Protein AF-A0A8S2JY71-F1 (afdb_monomer_lite)

Organism: NCBI:txid1234261

InterPro domains:
  IPR016157 Cullin, conserved site [PS01256] (18-45)
  IPR019559 Cullin, neddylation domain [PF1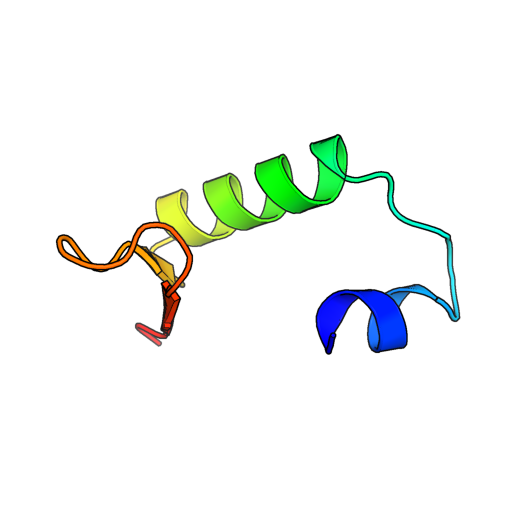0557] (1-36)
  IPR019559 Cullin, neddylation domain [SM00884] (1-39)
  IPR036388 Winged helix-like DNA-binding domain superfamily [G3DSA:1.10.10.10] (1-45)
  IPR036390 Winged helix DNA-binding domain superfamily [SSF46785] (2-45)

Structure (mmCIF, N/CA/C/O backbone):
data_AF-A0A8S2JY71-F1
#
_entry.id   AF-A0A8S2JY71-F1
#
loop_
_atom_site.group_PDB
_atom_site.id
_atom_site.type_symbol
_atom_site.label_atom_id
_atom_site.label_alt_id
_atom_site.label_comp_id
_atom_site.label_asym_id
_atom_site.label_entity_id
_atom_site.label_seq_id
_atom_site.pdbx_PDB_ins_code
_atom_site.Cartn_x
_atom_site.Cartn_y
_atom_site.Cartn_z
_atom_site.occupancy
_atom_site.B_iso_or_equiv
_atom_site.auth_seq_id
_atom_site.auth_comp_id
_atom_site.auth_asym_id
_atom_site.auth_atom_id
_atom_site.pdbx_PDB_model_num
ATOM 1 N N . ALA A 1 1 ? 8.897 -8.066 -2.368 1.00 51.91 1 ALA A N 1
ATOM 2 C CA . ALA A 1 1 ? 8.887 -8.044 -3.854 1.00 51.91 1 ALA A CA 1
ATOM 3 C C . ALA A 1 1 ? 7.696 -8.824 -4.444 1.00 51.91 1 ALA A C 1
ATOM 5 O O . ALA A 1 1 ? 7.789 -9.344 -5.550 1.00 51.91 1 ALA A O 1
ATOM 6 N N . GLU A 1 2 ? 6.556 -8.884 -3.751 1.00 66.31 2 GLU A N 1
ATOM 7 C CA . GLU A 1 2 ? 5.435 -9.767 -4.122 1.00 66.31 2 GLU A CA 1
ATOM 8 C C . GLU A 1 2 ? 4.661 -9.285 -5.354 1.00 66.31 2 GLU A C 1
ATOM 10 O O . GLU A 1 2 ? 4.520 -10.021 -6.329 1.00 66.31 2 GLU A O 1
ATOM 15 N N . VAL A 1 3 ? 4.258 -8.012 -5.366 1.00 64.00 3 VAL A N 1
ATOM 16 C CA . VAL A 1 3 ? 3.443 -7.423 -6.445 1.00 64.00 3 VAL A CA 1
ATOM 17 C C . VAL A 1 3 ? 4.192 -7.397 -7.784 1.00 64.00 3 VAL A C 1
ATOM 19 O O . VAL A 1 3 ? 3.612 -7.632 -8.842 1.00 64.00 3 VAL A O 1
ATOM 22 N N . LEU A 1 4 ? 5.508 -7.169 -7.752 1.00 61.59 4 LEU A N 1
ATOM 23 C CA . LEU A 1 4 ? 6.354 -7.195 -8.949 1.00 61.59 4 LEU A CA 1
ATOM 24 C C . LEU A 1 4 ? 6.477 -8.603 -9.535 1.00 61.59 4 LEU A C 1
ATOM 26 O O . LEU A 1 4 ? 6.443 -8.738 -10.752 1.00 61.59 4 LEU A O 1
ATOM 30 N N . SER A 1 5 ? 6.581 -9.634 -8.692 1.00 64.44 5 SER A N 1
ATOM 31 C CA . SER A 1 5 ? 6.670 -11.027 -9.143 1.00 64.44 5 SER A CA 1
ATOM 32 C C . SER A 1 5 ? 5.356 -11.503 -9.774 1.00 64.44 5 SER A C 1
ATOM 34 O O . SER A 1 5 ? 5.367 -12.125 -10.833 1.00 64.44 5 SER A O 1
ATOM 36 N N . GLN A 1 6 ? 4.209 -11.126 -9.191 1.00 66.81 6 GLN A N 1
ATOM 37 C CA . GLN A 1 6 ? 2.890 -11.427 -9.766 1.00 66.81 6 GLN A CA 1
ATOM 38 C C . GLN A 1 6 ? 2.646 -10.712 -11.102 1.00 66.81 6 GLN A C 1
ATOM 40 O O . GLN A 1 6 ? 2.100 -11.299 -12.035 1.00 66.81 6 GLN A O 1
ATOM 45 N N . LEU A 1 7 ? 3.051 -9.444 -11.216 1.00 65.31 7 LEU A N 1
ATOM 46 C CA . LEU A 1 7 ? 2.806 -8.646 -12.421 1.00 65.31 7 LEU A CA 1
ATOM 47 C C . LEU A 1 7 ? 3.831 -8.902 -13.530 1.00 65.31 7 LEU A C 1
ATOM 49 O O . LEU A 1 7 ? 3.499 -8.703 -14.699 1.00 65.31 7 LEU A O 1
ATOM 53 N N . ALA A 1 8 ? 5.031 -9.396 -13.197 1.00 62.00 8 ALA A N 1
ATOM 54 C CA . ALA A 1 8 ? 6.110 -9.664 -14.150 1.00 62.00 8 ALA A CA 1
ATOM 55 C C . ALA A 1 8 ? 5.696 -10.589 -15.305 1.00 62.00 8 ALA A C 1
ATOM 57 O O . ALA A 1 8 ? 6.246 -10.471 -16.398 1.00 62.00 8 ALA A O 1
ATOM 58 N N . SER A 1 9 ? 4.706 -11.462 -15.091 1.00 66.12 9 SER A N 1
ATOM 59 C CA . SER A 1 9 ? 4.161 -12.343 -16.131 1.00 66.12 9 SER A CA 1
ATOM 60 C C . SER A 1 9 ? 3.363 -11.599 -17.214 1.00 66.12 9 SER A C 1
ATOM 62 O O . SER A 1 9 ? 3.275 -12.088 -18.337 1.00 66.12 9 SER A O 1
ATOM 64 N N . ARG A 1 10 ? 2.801 -10.416 -16.920 1.00 68.31 10 ARG A N 1
ATOM 65 C CA . ARG A 1 10 ? 1.978 -9.652 -17.876 1.00 68.31 10 ARG A CA 1
ATOM 66 C C . ARG A 1 10 ? 2.595 -8.337 -18.333 1.00 68.31 10 ARG A C 1
ATOM 68 O O . ARG A 1 10 ? 2.396 -7.958 -19.481 1.00 68.31 10 ARG A O 1
ATOM 75 N N . PHE A 1 11 ? 3.302 -7.618 -17.466 1.00 70.44 11 PHE A N 1
ATOM 76 C CA . PHE A 1 11 ? 3.975 -6.368 -17.824 1.00 70.44 11 PHE A CA 1
ATOM 77 C C . PHE A 1 11 ? 5.001 -5.980 -16.755 1.00 70.44 11 PHE A C 1
ATOM 79 O O . PHE A 1 11 ? 4.912 -6.408 -15.611 1.00 70.44 11 PHE A O 1
ATOM 86 N N . LYS A 1 12 ? 5.975 -5.128 -17.099 1.00 67.81 12 LYS A N 1
ATOM 87 C CA . LYS A 1 12 ? 6.825 -4.460 -16.100 1.00 67.81 12 LYS A CA 1
ATOM 88 C C . LYS A 1 12 ? 6.112 -3.190 -15.618 1.00 67.81 12 LYS A C 1
ATOM 90 O O . LYS A 1 12 ? 6.166 -2.181 -16.328 1.00 67.81 12 LYS A O 1
ATOM 95 N N . PRO A 1 13 ? 5.419 -3.199 -14.464 1.00 69.81 13 PRO A N 1
ATOM 96 C CA . PRO A 1 13 ? 4.791 -1.993 -13.942 1.00 69.81 13 PRO A CA 1
ATOM 97 C C . PRO A 1 13 ? 5.853 -0.928 -13.654 1.00 69.81 13 PRO A C 1
ATOM 99 O O . PRO A 1 13 ? 6.897 -1.201 -13.062 1.00 69.81 13 PRO A O 1
ATOM 102 N N . LYS A 1 14 ? 5.582 0.313 -14.063 1.00 77.62 14 LYS A N 1
ATOM 103 C CA . LYS A 1 14 ? 6.406 1.464 -13.678 1.00 77.62 14 LYS A CA 1
ATOM 104 C C . LYS A 1 14 ? 6.091 1.832 -12.223 1.00 77.62 14 LYS A C 1
ATOM 106 O O . LYS A 1 14 ? 4.922 1.873 -11.845 1.00 77.62 14 LYS A O 1
ATOM 111 N N . VAL A 1 15 ? 7.116 2.186 -11.443 1.00 79.81 15 VAL A N 1
ATOM 112 C CA . VAL A 1 15 ? 7.008 2.673 -10.048 1.00 79.81 15 VAL A CA 1
ATOM 113 C C . VAL A 1 15 ? 5.840 3.656 -9.803 1.00 79.81 15 VAL A C 1
ATOM 115 O O . VAL A 1 15 ? 5.117 3.458 -8.827 1.00 79.81 15 VAL A O 1
ATOM 118 N N . PRO A 1 16 ? 5.574 4.674 -10.654 1.00 82.56 16 PRO A N 1
ATOM 119 C CA . PRO A 1 16 ? 4.440 5.586 -10.450 1.00 82.56 16 PRO A CA 1
ATOM 120 C C . PRO A 1 16 ? 3.058 4.919 -10.487 1.00 82.56 16 PRO A C 1
ATOM 122 O O . PRO A 1 16 ? 2.152 5.375 -9.799 1.00 82.56 16 PRO A O 1
ATOM 125 N N . VAL A 1 17 ? 2.875 3.848 -11.265 1.00 81.69 17 VAL A N 1
ATOM 126 C CA . VAL A 1 17 ? 1.587 3.136 -11.347 1.00 81.69 17 VAL A CA 1
ATOM 127 C C . VAL A 1 17 ? 1.345 2.327 -10.076 1.00 81.69 17 VAL A C 1
ATOM 129 O O . VAL A 1 17 ? 0.238 2.330 -9.552 1.00 81.69 17 VAL A O 1
ATOM 132 N N . ILE A 1 18 ? 2.394 1.700 -9.538 1.00 82.44 18 ILE A N 1
ATOM 133 C CA . ILE A 1 18 ? 2.318 0.932 -8.287 1.00 82.4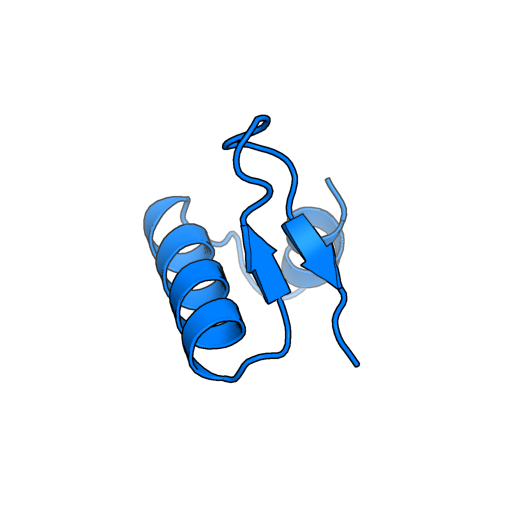4 18 ILE A CA 1
ATOM 134 C C . ILE A 1 18 ? 1.891 1.844 -7.135 1.00 82.44 18 ILE A C 1
ATOM 136 O O . ILE A 1 18 ? 0.997 1.484 -6.377 1.00 82.44 18 ILE A O 1
ATOM 140 N N . LYS A 1 19 ? 2.468 3.052 -7.050 1.00 83.12 19 LYS A N 1
ATOM 141 C CA . LYS A 1 19 ? 2.073 4.050 -6.045 1.00 83.12 19 LYS A CA 1
ATOM 142 C C . LYS A 1 19 ? 0.591 4.420 -6.154 1.00 83.12 19 LYS A C 1
ATOM 144 O O . LYS A 1 19 ? -0.106 4.342 -5.154 1.00 83.12 19 LYS A O 1
ATOM 149 N N . LYS A 1 20 ? 0.090 4.693 -7.367 1.00 86.00 20 LYS A N 1
ATOM 150 C CA . LYS A 1 20 ? -1.342 4.968 -7.589 1.00 86.00 20 LYS A CA 1
ATOM 151 C C . LYS A 1 20 ? -2.249 3.817 -7.151 1.00 86.00 20 LYS A C 1
ATOM 153 O O . LYS A 1 20 ? -3.295 4.068 -6.568 1.00 86.00 20 LYS A O 1
ATOM 158 N N . CYS A 1 21 ? -1.867 2.569 -7.422 1.00 84.56 21 CYS A N 1
ATOM 159 C CA . CYS A 1 21 ? -2.646 1.417 -6.968 1.00 84.56 21 CYS A CA 1
ATOM 160 C C . CYS A 1 21 ? -2.654 1.295 -5.439 1.00 84.56 21 CYS A C 1
ATOM 162 O O . CYS A 1 21 ? -3.690 0.969 -4.874 1.00 84.56 21 CYS A O 1
ATOM 164 N N . ILE A 1 22 ? -1.526 1.570 -4.775 1.00 84.56 22 ILE A N 1
ATOM 165 C CA . ILE A 1 22 ? -1.451 1.587 -3.307 1.00 84.56 22 ILE A 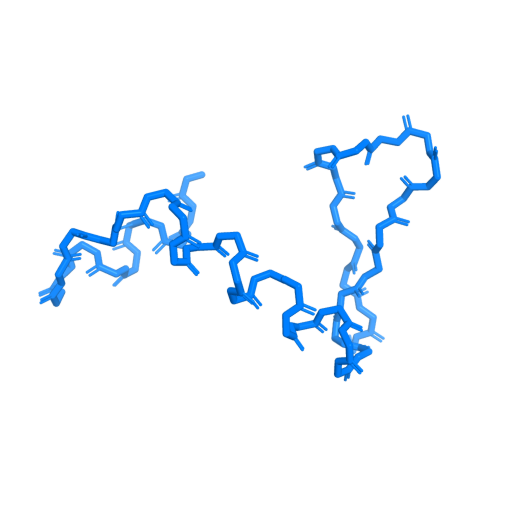CA 1
ATOM 166 C C . ILE A 1 22 ? -2.372 2.674 -2.743 1.00 84.56 22 ILE A C 1
ATOM 168 O O . ILE A 1 22 ? -3.150 2.383 -1.843 1.00 84.56 22 ILE A O 1
ATOM 172 N N . ASP A 1 23 ? -2.344 3.888 -3.301 1.00 86.06 23 ASP A N 1
ATOM 173 C CA . ASP A 1 23 ? -3.230 4.976 -2.866 1.00 86.06 23 ASP A CA 1
ATOM 174 C C . ASP A 1 23 ? -4.714 4.610 -3.067 1.00 86.06 23 ASP A C 1
ATOM 176 O O . ASP A 1 23 ? -5.510 4.770 -2.148 1.00 86.06 23 ASP A O 1
ATOM 180 N N . MET A 1 24 ? -5.071 3.993 -4.200 1.00 88.12 24 MET A N 1
ATOM 181 C CA . MET A 1 24 ? -6.433 3.504 -4.452 1.00 88.12 24 MET A CA 1
ATOM 182 C C . MET A 1 24 ? -6.873 2.418 -3.457 1.00 88.12 24 MET A C 1
ATOM 184 O O . MET A 1 24 ? -8.034 2.383 -3.059 1.00 88.12 24 MET A O 1
ATOM 188 N N . LEU A 1 25 ? -5.973 1.517 -3.055 1.00 86.12 25 LEU A N 1
ATOM 189 C CA . LEU A 1 25 ? -6.269 0.476 -2.064 1.00 86.12 25 LEU A CA 1
ATOM 190 C C . LEU A 1 25 ? -6.442 1.053 -0.651 1.00 86.12 25 LEU A C 1
ATOM 192 O O . LEU A 1 25 ? -7.236 0.520 0.121 1.00 86.12 25 LEU A O 1
ATOM 196 N N . ILE A 1 26 ? -5.742 2.145 -0.332 1.00 87.12 26 ILE A N 1
ATOM 197 C CA . ILE A 1 26 ? -5.919 2.882 0.925 1.00 87.12 26 ILE A CA 1
ATOM 198 C C . ILE A 1 26 ? -7.256 3.626 0.932 1.00 87.12 26 ILE A C 1
ATOM 200 O O . ILE A 1 26 ? -8.005 3.517 1.896 1.00 87.12 26 ILE A O 1
ATOM 204 N N . GLU A 1 27 ? -7.601 4.327 -0.155 1.00 88.50 27 GLU A N 1
ATOM 205 C CA . GLU A 1 27 ? -8.901 5.009 -0.291 1.00 88.50 27 GLU A CA 1
ATOM 206 C C . GLU A 1 27 ? -10.089 4.047 -0.198 1.00 88.50 27 GLU A C 1
ATOM 208 O O . GLU A 1 27 ? -11.181 4.429 0.211 1.00 88.50 27 GLU A O 1
ATOM 213 N N . LYS A 1 28 ? -9.885 2.794 -0.603 1.00 89.12 28 LYS A N 1
ATOM 214 C CA . LYS A 1 28 ? -10.883 1.727 -0.530 1.00 89.12 28 LYS A CA 1
ATOM 215 C C . LYS A 1 28 ? -10.897 0.997 0.820 1.00 89.12 28 LYS A C 1
ATOM 217 O O . LYS A 1 28 ? -11.574 -0.019 0.921 1.00 8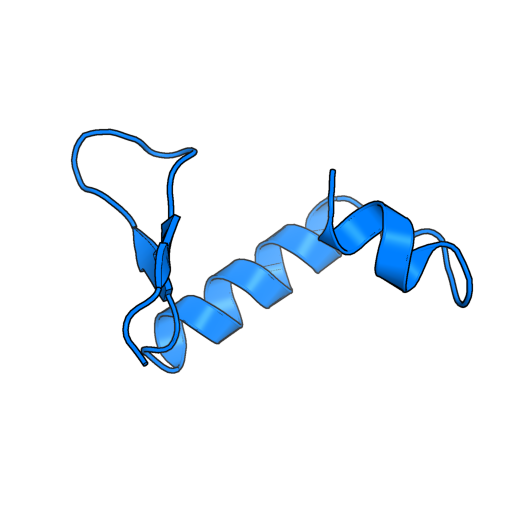9.12 28 LYS A O 1
ATOM 222 N N . GLU A 1 29 ? -10.139 1.475 1.807 1.00 85.25 29 GLU A N 1
ATOM 223 C CA . GLU A 1 29 ? -10.039 0.904 3.158 1.00 85.25 29 GLU A CA 1
ATOM 224 C C . GLU A 1 29 ? -9.529 -0.553 3.192 1.00 85.25 29 GLU A C 1
ATOM 226 O O . GLU A 1 29 ? -9.703 -1.255 4.181 1.00 85.25 29 GLU A O 1
ATOM 231 N N . TYR A 1 30 ? -8.848 -1.023 2.135 1.00 85.19 30 TYR A N 1
ATOM 232 C CA . TYR A 1 30 ? -8.181 -2.337 2.133 1.00 85.19 30 TYR A CA 1
ATOM 233 C C . TYR A 1 30 ? -6.798 -2.284 2.795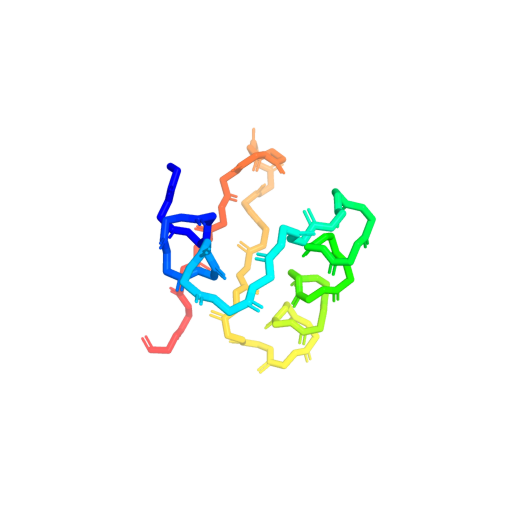 1.00 85.19 30 TYR A C 1
ATOM 235 O O . TYR A 1 30 ? -6.305 -3.299 3.296 1.00 85.19 30 TYR A O 1
ATOM 243 N N . LEU A 1 31 ? -6.152 -1.114 2.766 1.00 85.56 31 LEU A N 1
ATOM 244 C CA . LEU A 1 31 ? -4.822 -0.876 3.322 1.00 85.56 31 LEU A CA 1
ATOM 245 C C . LEU A 1 31 ? -4.819 0.364 4.221 1.00 85.56 31 LEU A C 1
ATOM 247 O O . LEU A 1 31 ? -5.396 1.389 3.879 1.00 85.56 31 LEU A O 1
ATOM 251 N N . GLU A 1 32 ? -4.080 0.306 5.323 1.00 84.75 32 GLU A N 1
ATOM 252 C CA . GLU A 1 32 ? -3.831 1.437 6.219 1.00 84.75 32 GLU A CA 1
ATOM 253 C C . GLU A 1 32 ? -2.338 1.768 6.249 1.00 84.75 32 GLU A C 1
ATOM 255 O O . GLU A 1 32 ? -1.494 0.874 6.360 1.00 84.75 32 GLU A O 1
ATOM 260 N N . ARG A 1 33 ? -1.987 3.056 6.162 1.00 82.81 33 ARG A N 1
ATOM 261 C CA . ARG A 1 33 ? -0.605 3.507 6.389 1.00 82.81 33 ARG A CA 1
ATOM 262 C C . ARG A 1 33 ? -0.339 3.532 7.888 1.00 82.81 33 ARG A C 1
ATOM 264 O O . ARG A 1 33 ? -1.035 4.231 8.620 1.00 82.81 33 ARG A O 1
ATOM 271 N N . LEU A 1 34 ? 0.700 2.832 8.334 1.00 83.62 34 LEU A N 1
ATOM 272 C CA . LEU A 1 34 ? 1.093 2.885 9.736 1.00 83.62 34 LEU A CA 1
ATOM 273 C C . LEU A 1 34 ? 1.729 4.252 10.048 1.00 83.62 34 LEU A C 1
ATOM 275 O O . LEU A 1 34 ? 2.623 4.696 9.323 1.00 83.62 34 LEU A O 1
ATOM 279 N N . PRO A 1 35 ? 1.314 4.932 11.132 1.00 75.12 35 PRO A N 1
ATOM 280 C CA . PRO A 1 35 ? 1.757 6.296 11.436 1.00 75.12 35 PRO A CA 1
ATOM 281 C C . PRO A 1 35 ? 3.268 6.406 11.695 1.00 75.12 35 PRO A C 1
ATOM 283 O O . PRO A 1 35 ? 3.850 7.465 11.467 1.00 75.12 35 PRO A O 1
ATOM 286 N N . ASN A 1 36 ? 3.912 5.312 12.112 1.00 74.12 36 ASN A N 1
ATOM 287 C CA . ASN A 1 36 ? 5.345 5.272 12.408 1.00 74.12 36 ASN A CA 1
ATOM 288 C C . ASN A 1 36 ? 6.205 4.686 11.280 1.00 74.12 36 ASN A C 1
ATOM 290 O O . ASN A 1 36 ? 7.427 4.793 11.347 1.00 74.12 36 ASN A O 1
ATOM 294 N N . GLU A 1 37 ? 5.604 4.108 10.237 1.00 77.00 37 GLU A N 1
ATOM 295 C CA . GLU A 1 37 ? 6.342 3.463 9.149 1.00 77.00 37 GLU A CA 1
ATOM 296 C C . GLU A 1 37 ? 5.691 3.762 7.798 1.00 77.00 37 GLU A C 1
ATOM 298 O O . GLU A 1 37 ? 4.716 3.137 7.390 1.00 77.00 37 GLU A O 1
ATOM 303 N N . LYS A 1 38 ? 6.269 4.720 7.063 1.00 69.75 38 LYS A N 1
ATOM 304 C CA . LYS A 1 38 ? 5.776 5.140 5.738 1.00 69.75 38 LYS A CA 1
ATOM 305 C C . LYS A 1 38 ? 5.881 4.046 4.666 1.00 69.75 38 LYS A C 1
ATOM 307 O O . LYS A 1 38 ? 5.212 4.154 3.637 1.00 69.75 38 LYS A O 1
ATOM 312 N N . ASP A 1 39 ? 6.701 3.029 4.914 1.00 76.31 39 ASP A N 1
ATOM 313 C CA . ASP A 1 39 ? 6.938 1.889 4.027 1.00 76.31 39 ASP A CA 1
ATOM 314 C C . ASP A 1 39 ? 6.152 0.632 4.437 1.00 76.31 39 ASP A C 1
ATOM 316 O O . ASP A 1 39 ? 6.127 -0.342 3.681 1.00 76.31 39 ASP A O 1
ATOM 320 N N . THR A 1 40 ? 5.459 0.667 5.581 1.00 80.44 40 THR A N 1
ATOM 321 C CA . THR A 1 40 ? 4.676 -0.464 6.088 1.00 80.44 40 THR A CA 1
ATOM 322 C C . THR A 1 40 ? 3.183 -0.164 5.966 1.00 80.44 40 THR A C 1
ATOM 324 O O . THR A 1 40 ? 2.668 0.828 6.486 1.00 80.44 40 THR A O 1
ATOM 327 N N . TYR A 1 41 ? 2.471 -1.053 5.277 1.00 83.69 41 TYR A N 1
ATOM 328 C CA . TYR A 1 41 ? 1.021 -0.990 5.112 1.00 83.69 41 TYR A CA 1
ATOM 329 C C . TYR A 1 41 ? 0.382 -2.132 5.893 1.00 83.69 41 TYR A C 1
ATOM 331 O O . TYR A 1 41 ? 0.839 -3.274 5.818 1.00 83.69 41 TYR A O 1
ATOM 339 N N . ARG A 1 42 ? -0.680 -1.830 6.636 1.00 83.12 42 ARG A N 1
ATOM 340 C CA . ARG A 1 42 ? -1.483 -2.825 7.340 1.00 83.12 42 ARG A CA 1
ATOM 341 C C . ARG A 1 42 ? -2.673 -3.221 6.475 1.00 83.12 42 ARG A C 1
ATOM 343 O O . ARG A 1 42 ? -3.356 -2.360 5.933 1.00 83.12 42 ARG A O 1
ATOM 350 N N . TYR A 1 43 ? -2.918 -4.520 6.363 1.00 86.44 43 TYR A N 1
ATOM 351 C CA . TYR A 1 43 ? -4.119 -5.049 5.723 1.00 86.44 43 TYR A CA 1
ATO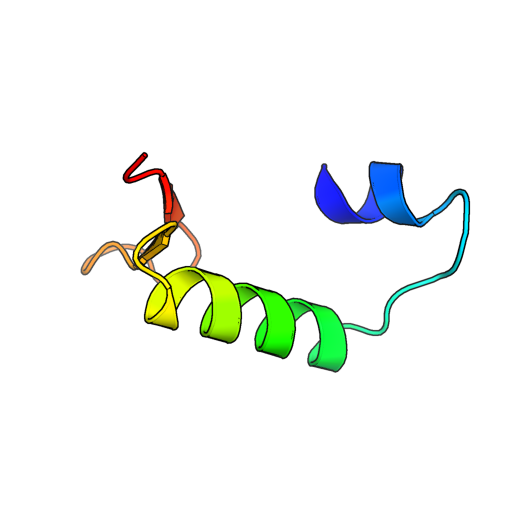M 352 C C . TYR A 1 43 ? -5.308 -4.936 6.686 1.00 86.44 43 TYR A C 1
ATOM 354 O O . TYR A 1 43 ? -5.181 -5.318 7.853 1.00 86.44 43 TYR A O 1
ATOM 362 N N . LEU A 1 44 ? -6.417 -4.364 6.215 1.00 78.19 44 LEU A N 1
ATOM 363 C CA . LEU A 1 44 ? -7.597 -4.069 7.039 1.00 78.19 44 LEU A CA 1
ATOM 364 C C . LEU A 1 44 ? -8.782 -5.028 6.820 1.00 78.19 44 LEU A C 1
ATOM 366 O O . LEU A 1 44 ? -9.712 -4.995 7.624 1.00 78.19 44 LEU A O 1
ATOM 370 N N . ALA A 1 45 ? -8.762 -5.862 5.773 1.00 69.50 45 ALA A N 1
ATOM 371 C CA . ALA A 1 45 ? -9.866 -6.774 5.447 1.00 69.50 45 ALA A CA 1
ATOM 372 C C . ALA A 1 45 ? -9.774 -8.147 6.131 1.00 69.50 45 ALA A C 1
ATOM 374 O O . ALA A 1 45 ? -8.651 -8.582 6.480 1.00 69.50 45 ALA A O 1
#

Secondary structure (DSSP, 8-state):
-HHHHHHTTT----HHHHHHHHHHHHHTTSEEEETTEEEEEEE--

Radius of gyration: 11.55 Å; chains: 1; bounding box: 20×19×30 Å

Foldseek 3Di:
DPVQVVCVVPDRDDPVVVVVVVVVCVVVVQWDQDPVDNPDIDGRD

Sequence (45 aa):
AEVLSQLASRFKPKVPVIKKCIDMLIEKEYLERLPNEKDTYRYLA

pLDDT: mean 77.18, std 9.18, range [51.91, 89.12]